Protein AF-C1DX22-F1 (afdb_monomer_lite)

Organism: Sulfurihydrogenibium azorense (strain DSM 15241 / OCM 825 / Az-Fu1) (NCBI:txid204536)

Structure (mmCIF, N/CA/C/O backbone):
data_AF-C1DX22-F1
#
_entry.id   AF-C1DX22-F1
#
loop_
_atom_site.group_PDB
_atom_site.id
_atom_site.type_symbol
_atom_site.label_atom_id
_atom_site.label_alt_id
_atom_site.label_comp_id
_atom_site.label_asym_id
_atom_site.label_entity_id
_atom_site.label_seq_id
_atom_site.pdbx_PDB_ins_code
_atom_site.Cartn_x
_atom_site.Cartn_y
_atom_site.Cartn_z
_atom_site.occupancy
_atom_site.B_iso_or_equiv
_atom_site.auth_seq_id
_atom_site.auth_comp_id
_atom_site.auth_asym_id
_atom_site.auth_atom_id
_atom_site.pdbx_PDB_model_num
ATOM 1 N N . MET A 1 1 ? -0.682 -1.349 -22.894 1.00 60.56 1 MET A N 1
ATOM 2 C CA . MET A 1 1 ? 0.078 -2.452 -22.271 1.00 60.56 1 MET A CA 1
ATOM 3 C C . MET A 1 1 ? -0.876 -3.232 -21.393 1.00 60.56 1 MET A C 1
ATOM 5 O O . MET A 1 1 ? -1.773 -2.626 -20.824 1.00 60.56 1 MET A O 1
ATOM 9 N N . GLU A 1 2 ? -0.724 -4.548 -21.340 1.00 77.06 2 GLU A N 1
ATOM 10 C CA . GLU A 1 2 ? -1.521 -5.414 -20.468 1.00 77.06 2 GLU A CA 1
ATOM 11 C C . GLU A 1 2 ? -1.039 -5.251 -19.019 1.00 77.06 2 GLU A C 1
ATOM 13 O O . GLU A 1 2 ? 0.170 -5.253 -18.780 1.00 77.06 2 GLU A O 1
ATOM 18 N N . LYS A 1 3 ? -1.966 -5.035 -18.077 1.00 85.38 3 LYS A N 1
ATOM 19 C CA . LYS A 1 3 ? -1.644 -4.931 -16.647 1.00 85.38 3 LYS A CA 1
ATOM 20 C C . LYS A 1 3 ? -1.353 -6.331 -16.101 1.00 85.38 3 LYS A C 1
ATOM 22 O O . LYS A 1 3 ? -2.102 -7.257 -16.394 1.00 85.38 3 LYS A O 1
ATOM 27 N N . LEU A 1 4 ? -0.288 -6.475 -15.312 1.00 92.31 4 LEU A N 1
ATOM 28 C CA . LEU A 1 4 ? 0.053 -7.731 -14.638 1.00 92.31 4 LEU A CA 1
ATOM 29 C C . LEU A 1 4 ? -0.915 -8.014 -13.483 1.00 92.31 4 LEU A C 1
ATOM 31 O O . LEU A 1 4 ? -1.359 -9.143 -13.306 1.00 92.31 4 LEU A O 1
ATOM 35 N N . ILE A 1 5 ? -1.230 -6.977 -12.705 1.00 93.94 5 ILE A N 1
ATOM 36 C CA . ILE A 1 5 ? -2.143 -7.033 -11.563 1.00 93.94 5 ILE A CA 1
ATOM 37 C C . ILE A 1 5 ? -3.228 -5.979 -11.764 1.00 93.94 5 ILE A C 1
ATOM 39 O O . ILE A 1 5 ? -2.973 -4.883 -12.268 1.00 93.94 5 ILE A O 1
ATOM 43 N N . THR A 1 6 ? -4.453 -6.306 -11.372 1.00 94.94 6 THR A N 1
ATOM 44 C CA . THR A 1 6 ? -5.582 -5.373 -11.379 1.00 94.94 6 THR A CA 1
ATOM 45 C C . THR A 1 6 ? -6.222 -5.345 -10.002 1.00 94.94 6 THR A C 1
ATOM 47 O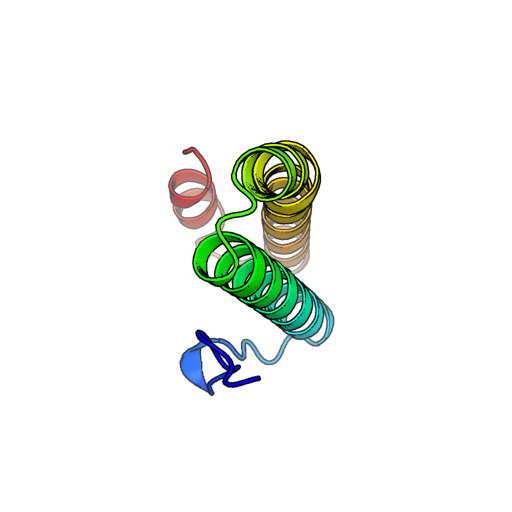 O . THR A 1 6 ? -6.100 -6.308 -9.246 1.00 94.94 6 THR A O 1
ATOM 50 N N . MET A 1 7 ? -6.874 -4.230 -9.674 1.00 95.25 7 MET A N 1
ATOM 51 C CA . MET A 1 7 ? -7.677 -4.146 -8.460 1.00 95.25 7 MET A CA 1
ATOM 52 C C . MET A 1 7 ? -8.812 -5.167 -8.550 1.00 95.25 7 MET A C 1
ATOM 54 O O . MET A 1 7 ? -9.492 -5.251 -9.574 1.00 95.25 7 MET A O 1
ATOM 58 N N . THR A 1 8 ? -8.989 -5.948 -7.490 1.00 95.31 8 THR A N 1
ATOM 59 C CA . THR A 1 8 ? -10.056 -6.948 -7.370 1.00 95.31 8 THR A CA 1
ATOM 60 C C . THR A 1 8 ? -10.804 -6.720 -6.069 1.00 95.31 8 THR A C 1
ATOM 62 O O . THR A 1 8 ? -10.261 -6.095 -5.162 1.00 95.31 8 THR A O 1
ATOM 65 N N . ASP A 1 9 ? -12.009 -7.271 -5.948 1.00 95.38 9 ASP A N 1
ATOM 66 C CA . ASP A 1 9 ? -12.846 -7.097 -4.755 1.00 95.38 9 ASP A CA 1
ATOM 67 C C . ASP A 1 9 ? -12.145 -7.544 -3.457 1.00 95.38 9 ASP A C 1
ATOM 69 O O . ASP A 1 9 ? -12.383 -6.970 -2.404 1.00 95.38 9 ASP A O 1
ATOM 73 N N . ASN A 1 10 ? -11.216 -8.505 -3.529 1.00 94.81 10 ASN A N 1
ATOM 74 C CA . ASN A 1 10 ? -10.439 -8.974 -2.372 1.00 94.81 10 ASN A CA 1
ATOM 75 C C . ASN A 1 10 ? -9.382 -7.972 -1.875 1.00 94.81 10 ASN A C 1
ATOM 77 O O . ASN A 1 10 ? -8.815 -8.174 -0.806 1.00 94.81 10 ASN A O 1
ATOM 81 N N . LEU A 1 11 ? -9.071 -6.947 -2.668 1.00 95.00 11 LEU A N 1
ATOM 82 C CA . LEU A 1 11 ? -8.139 -5.873 -2.316 1.00 95.00 11 LEU A CA 1
ATOM 83 C C . LEU A 1 11 ? -8.879 -4.598 -1.884 1.00 95.00 11 LEU A C 1
ATOM 85 O O . LEU A 1 11 ? -8.236 -3.615 -1.526 1.00 95.00 11 LEU A O 1
ATOM 89 N N . ILE A 1 12 ? -10.215 -4.609 -1.929 1.00 96.69 12 ILE A N 1
ATOM 90 C CA . ILE A 1 12 ? -11.063 -3.503 -1.495 1.00 96.69 12 ILE A CA 1
ATOM 91 C C . ILE A 1 12 ? -11.443 -3.743 -0.037 1.00 96.69 12 ILE A C 1
ATOM 93 O O . ILE A 1 12 ? -12.123 -4.709 0.306 1.00 96.69 12 ILE A O 1
ATOM 97 N N . THR A 1 13 ? -11.003 -2.837 0.820 1.00 95.50 13 THR A N 1
ATOM 98 C CA . THR A 1 13 ? -11.264 -2.840 2.261 1.00 95.50 13 THR A CA 1
ATOM 99 C C . THR A 1 13 ? -12.536 -2.069 2.610 1.00 95.50 13 THR A C 1
ATOM 101 O O . THR A 1 13 ? -13.130 -2.295 3.664 1.00 95.50 13 THR A O 1
ATOM 104 N N . GLY A 1 14 ? -12.965 -1.155 1.728 1.00 96.06 14 GLY A N 1
ATOM 105 C CA . GLY A 1 14 ? -14.033 -0.196 2.001 1.00 96.06 14 GLY A CA 1
ATOM 106 C C . GLY A 1 14 ? -13.566 1.022 2.804 1.00 96.06 14 GLY A C 1
ATOM 107 O O . GLY A 1 14 ? -14.384 1.892 3.109 1.00 96.06 14 GLY A O 1
ATOM 108 N N . VAL A 1 15 ? -12.274 1.100 3.137 1.00 96.88 15 VAL A N 1
ATOM 109 C CA . VAL A 1 15 ? -11.625 2.278 3.715 1.00 96.88 15 VAL A CA 1
ATOM 110 C C . VAL A 1 15 ? -10.990 3.050 2.562 1.00 96.88 15 VAL A C 1
ATOM 112 O O . VAL A 1 15 ? -10.034 2.582 1.947 1.00 96.88 15 VAL A O 1
ATOM 115 N N . GLU A 1 16 ? -11.545 4.222 2.245 1.00 97.06 16 GLU A N 1
ATOM 116 C CA . GLU A 1 16 ? -11.209 4.970 1.025 1.00 97.06 16 GLU A CA 1
ATOM 117 C C . GLU A 1 16 ? -9.707 5.272 0.908 1.00 97.06 16 GLU A C 1
ATOM 119 O O . GLU A 1 16 ? -9.140 5.188 -0.182 1.00 97.06 16 GLU A O 1
ATOM 124 N N . GLU A 1 17 ? -9.055 5.615 2.018 1.00 96.69 17 GLU A N 1
ATOM 125 C CA . GLU A 1 17 ? -7.619 5.875 2.067 1.00 96.69 17 GLU A CA 1
ATOM 126 C C . GLU A 1 17 ? -6.792 4.619 1.753 1.00 96.69 17 GLU A C 1
ATOM 128 O O . GLU A 1 17 ? -5.903 4.680 0.905 1.00 96.69 17 GLU A O 1
ATOM 133 N N . MET A 1 18 ? -7.130 3.469 2.346 1.00 97.56 18 MET A N 1
ATOM 134 C CA . MET A 1 18 ? -6.401 2.211 2.123 1.00 97.56 18 MET A CA 1
ATOM 135 C C . MET A 1 18 ? -6.588 1.714 0.687 1.00 97.56 18 MET A C 1
ATOM 137 O O . MET A 1 18 ? -5.639 1.290 0.030 1.00 97.56 18 MET A O 1
ATOM 141 N N . ASP A 1 19 ? -7.804 1.838 0.151 1.00 98.00 19 ASP A N 1
ATOM 142 C CA . ASP A 1 19 ? -8.112 1.420 -1.217 1.00 98.00 19 ASP A CA 1
ATOM 143 C C . ASP A 1 19 ? -7.366 2.279 -2.256 1.00 98.00 19 ASP A C 1
ATOM 145 O O . ASP A 1 19 ? -6.946 1.772 -3.302 1.00 98.00 19 ASP A O 1
ATOM 149 N N . LYS A 1 20 ? -7.141 3.570 -1.968 1.00 97.62 20 LYS A N 1
ATOM 150 C CA . LYS A 1 20 ? -6.285 4.441 -2.793 1.00 97.62 20 LYS A CA 1
ATOM 151 C C . LYS A 1 20 ? -4.825 4.001 -2.748 1.00 97.62 20 LYS A C 1
ATOM 153 O O . LYS A 1 20 ? -4.203 3.894 -3.805 1.00 97.62 20 LYS A O 1
ATOM 158 N N . GLU A 1 21 ? -4.293 3.705 -1.568 1.00 97.75 21 GLU A N 1
ATOM 159 C CA . GLU A 1 21 ? -2.910 3.237 -1.421 1.00 97.75 21 GLU A CA 1
ATOM 160 C C . GLU A 1 21 ? -2.684 1.884 -2.112 1.00 97.75 21 GLU A C 1
ATOM 162 O O . GLU A 1 21 ? -1.688 1.695 -2.816 1.00 97.75 21 GLU A O 1
ATOM 167 N N . HIS A 1 22 ? -3.652 0.965 -2.027 1.00 97.38 22 HIS A N 1
ATOM 168 C CA . HIS A 1 22 ? -3.637 -0.291 -2.779 1.00 97.38 22 HIS A CA 1
ATOM 169 C C . HIS A 1 22 ? -3.606 -0.064 -4.298 1.00 97.38 22 HIS A C 1
ATOM 171 O O . HIS A 1 22 ? -2.857 -0.742 -5.007 1.00 97.38 22 HIS A O 1
ATOM 177 N N . LEU A 1 23 ? -4.386 0.891 -4.826 1.00 96.38 23 LEU A N 1
ATOM 178 C CA . LEU A 1 23 ? -4.332 1.241 -6.252 1.00 96.38 23 LEU A CA 1
ATOM 179 C C . LEU A 1 23 ? -2.942 1.746 -6.651 1.00 96.38 23 LEU A C 1
ATOM 181 O O . LEU A 1 23 ? -2.417 1.332 -7.686 1.00 96.38 23 LEU A O 1
ATOM 185 N N . GLU A 1 24 ? -2.329 2.606 -5.840 1.00 95.44 24 GLU A N 1
ATOM 186 C CA . GLU A 1 24 ? -0.987 3.125 -6.111 1.00 95.44 24 GLU A CA 1
ATOM 187 C C . GLU A 1 24 ? 0.076 2.017 -6.077 1.00 95.44 24 GLU A C 1
ATOM 189 O O . GLU A 1 24 ? 0.907 1.943 -6.989 1.00 95.44 24 GLU A O 1
ATOM 194 N N . LEU A 1 25 ? 0.009 1.092 -5.112 1.00 95.38 25 LEU A N 1
ATOM 195 C CA . LEU A 1 25 ? 0.867 -0.098 -5.069 1.00 95.38 25 LEU A CA 1
ATOM 196 C C . LEU A 1 25 ? 0.724 -0.957 -6.333 1.00 95.38 25 LEU A C 1
ATOM 198 O O . LEU A 1 25 ? 1.730 -1.363 -6.923 1.00 95.38 25 LEU A O 1
ATOM 202 N N . ILE A 1 26 ? -0.508 -1.201 -6.793 1.00 95.38 26 ILE A N 1
ATOM 203 C CA . ILE A 1 26 ? -0.777 -1.955 -8.027 1.00 95.38 26 ILE A CA 1
ATOM 204 C C . ILE A 1 26 ? -0.158 -1.257 -9.244 1.00 95.38 26 ILE A C 1
ATOM 206 O O . ILE A 1 26 ? 0.446 -1.917 -10.094 1.00 95.38 26 ILE A O 1
ATOM 210 N N . GLU A 1 27 ? -0.269 0.068 -9.347 1.00 94.44 27 GLU A N 1
ATOM 211 C CA . GLU A 1 27 ? 0.343 0.828 -10.442 1.00 94.44 27 GLU A CA 1
ATOM 212 C C . GLU A 1 27 ? 1.880 0.791 -10.384 1.00 94.44 27 GLU A C 1
ATOM 214 O O . GLU A 1 27 ? 2.525 0.614 -11.421 1.00 94.44 27 GLU A O 1
ATOM 219 N N . ILE A 1 28 ? 2.483 0.860 -9.189 1.00 93.50 28 ILE A N 1
ATOM 220 C CA . ILE A 1 28 ? 3.934 0.689 -9.002 1.00 93.50 28 ILE A CA 1
ATOM 221 C C . ILE A 1 28 ? 4.374 -0.703 -9.481 1.00 93.50 28 ILE A C 1
ATOM 223 O O . ILE A 1 28 ? 5.323 -0.805 -10.263 1.00 93.50 28 ILE A O 1
ATOM 227 N N . ILE A 1 29 ? 3.671 -1.770 -9.083 1.00 93.50 29 ILE A N 1
ATOM 228 C CA . ILE A 1 29 ? 3.993 -3.149 -9.491 1.00 93.50 29 ILE A CA 1
ATOM 229 C C . ILE A 1 29 ? 3.859 -3.323 -11.007 1.00 93.50 29 ILE A C 1
ATOM 231 O O . ILE A 1 29 ? 4.744 -3.890 -11.652 1.00 93.50 29 ILE A O 1
ATOM 235 N N . ASN A 1 30 ? 2.781 -2.809 -11.601 1.00 94.81 30 ASN A N 1
ATOM 236 C CA . ASN A 1 30 ? 2.572 -2.869 -13.047 1.00 94.81 30 ASN A CA 1
ATOM 237 C C . ASN A 1 30 ? 3.661 -2.114 -13.819 1.00 94.81 30 ASN A C 1
ATOM 239 O O . ASN A 1 30 ? 4.113 -2.585 -14.865 1.00 94.81 30 ASN A O 1
ATOM 243 N N . HIS A 1 31 ? 4.118 -0.972 -13.300 1.00 92.75 31 HIS A N 1
ATOM 244 C CA . HIS A 1 31 ? 5.221 -0.233 -13.901 1.00 92.75 31 HIS A CA 1
ATOM 245 C C . HIS A 1 31 ? 6.527 -1.034 -13.858 1.00 92.75 31 HIS A C 1
ATOM 247 O O . HIS A 1 31 ? 7.174 -1.209 -14.891 1.00 92.75 31 HIS A O 1
ATOM 253 N N . VAL A 1 32 ? 6.871 -1.598 -12.695 1.00 92.44 32 VAL A N 1
ATOM 254 C CA . VAL A 1 32 ? 8.044 -2.474 -12.543 1.00 92.44 32 VAL A CA 1
ATOM 255 C C . VAL A 1 32 ? 7.973 -3.653 -13.519 1.00 92.44 32 VAL A C 1
ATOM 257 O O . VAL A 1 32 ? 8.954 -3.947 -14.203 1.00 92.44 32 VAL A O 1
ATOM 260 N N . ALA A 1 33 ? 6.808 -4.289 -13.653 1.00 92.75 33 ALA A N 1
ATOM 261 C CA . ALA A 1 33 ? 6.603 -5.389 -14.592 1.00 92.75 33 ALA A CA 1
ATOM 262 C C . ALA A 1 33 ? 6.845 -4.976 -16.057 1.00 92.75 33 ALA A C 1
ATOM 264 O O . ALA A 1 33 ? 7.446 -5.740 -16.819 1.00 92.75 33 ALA A O 1
ATOM 265 N N . SER A 1 34 ? 6.439 -3.762 -16.451 1.00 93.94 34 SER A N 1
ATOM 266 C CA . SER A 1 34 ? 6.727 -3.220 -17.788 1.00 93.94 34 SER A CA 1
ATOM 267 C C . SER A 1 34 ? 8.226 -3.056 -18.022 1.00 93.94 34 SER A C 1
ATOM 269 O O . SER A 1 34 ? 8.745 -3.516 -19.039 1.00 93.94 34 SER A O 1
ATOM 271 N N . LEU A 1 35 ? 8.942 -2.470 -17.060 1.00 93.38 35 LEU A N 1
ATOM 272 C CA . LEU A 1 35 ? 10.389 -2.267 -17.155 1.00 93.38 35 LEU A CA 1
ATOM 273 C C . LEU A 1 35 ? 11.151 -3.600 -17.254 1.00 93.38 35 LEU A C 1
ATOM 275 O O . LEU A 1 35 ? 12.095 -3.719 -18.038 1.00 93.38 35 LEU A O 1
ATOM 279 N N . ILE A 1 36 ? 10.707 -4.628 -16.518 1.00 91.81 36 ILE A N 1
ATOM 280 C CA . ILE A 1 36 ? 11.250 -5.992 -16.623 1.00 91.81 36 ILE A CA 1
ATOM 281 C C . ILE A 1 36 ? 11.046 -6.540 -18.040 1.00 91.81 36 ILE A C 1
ATOM 283 O O . ILE A 1 36 ? 11.992 -7.059 -18.636 1.00 91.81 36 ILE A O 1
ATOM 287 N N . LYS A 1 37 ? 9.838 -6.401 -18.601 1.00 92.81 37 LYS A N 1
ATOM 288 C CA . LYS A 1 37 ? 9.510 -6.872 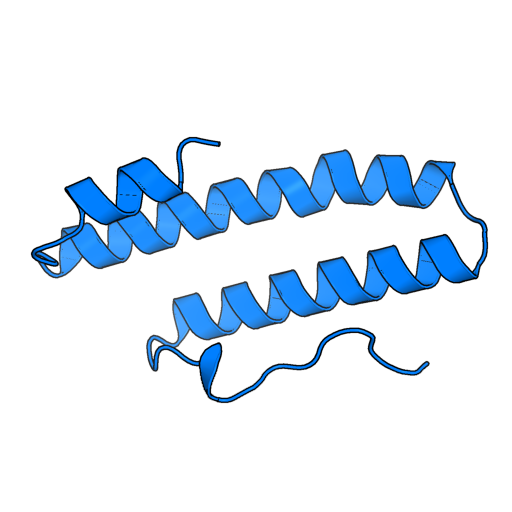-19.957 1.00 92.81 37 LYS A CA 1
ATOM 289 C C . LYS A 1 37 ? 10.324 -6.157 -21.040 1.00 92.81 37 LYS A C 1
ATOM 291 O O . LYS A 1 37 ? 10.676 -6.769 -22.044 1.00 92.81 37 LYS A O 1
ATOM 296 N N . GLU A 1 38 ? 10.644 -4.887 -20.823 1.00 94.75 38 GLU A N 1
ATOM 297 C CA . GLU A 1 38 ? 11.499 -4.076 -21.697 1.00 94.75 38 GLU A CA 1
ATOM 298 C C . GLU A 1 38 ? 13.003 -4.360 -21.514 1.00 94.75 38 GLU A C 1
ATOM 300 O O . GLU A 1 38 ? 13.821 -3.844 -22.273 1.00 94.75 38 GLU A O 1
ATOM 305 N N . GLY A 1 39 ? 13.394 -5.183 -20.533 1.00 94.81 39 GLY A N 1
ATOM 306 C CA . GLY A 1 39 ? 14.795 -5.520 -20.261 1.00 94.81 39 GLY A CA 1
ATOM 307 C C . GLY A 1 39 ? 15.587 -4.418 -19.545 1.00 94.81 39 GLY A C 1
ATOM 308 O O . GLY A 1 39 ? 16.818 -4.479 -19.497 1.00 94.81 39 GLY A O 1
ATOM 309 N N . LYS A 1 40 ? 14.909 -3.427 -18.957 1.00 94.69 40 LYS A N 1
ATOM 310 C CA . LYS A 1 40 ? 15.500 -2.234 -18.328 1.00 94.69 40 LYS A CA 1
ATOM 311 C C . LYS A 1 40 ? 15.907 -2.480 -16.873 1.00 94.69 40 LYS A C 1
ATOM 313 O O . LYS A 1 40 ? 15.346 -1.919 -15.938 1.00 94.69 40 LYS A O 1
ATOM 318 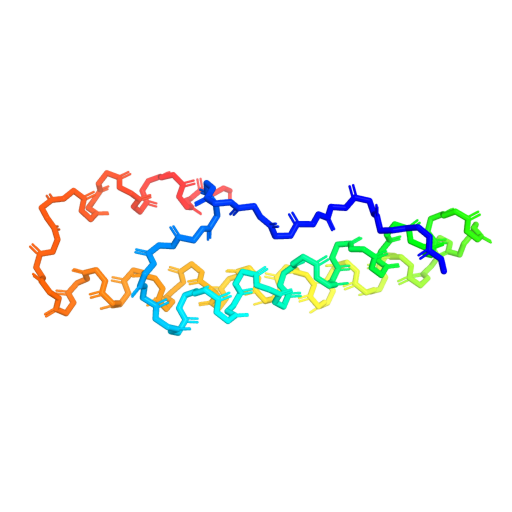N N . LYS A 1 41 ? 16.891 -3.359 -16.674 1.00 91.06 41 LYS A N 1
ATOM 319 C CA . LYS A 1 41 ? 17.284 -3.863 -15.342 1.00 91.06 41 LYS A CA 1
ATOM 320 C C . LYS A 1 41 ? 17.680 -2.776 -14.333 1.00 91.06 41 LYS A C 1
ATOM 322 O O . LYS A 1 41 ? 17.320 -2.898 -13.167 1.00 91.06 41 LYS A O 1
ATOM 327 N N . GLU A 1 42 ? 18.397 -1.738 -14.761 1.00 92.94 42 GLU A N 1
ATOM 328 C CA . GLU A 1 42 ? 18.818 -0.661 -13.851 1.00 92.94 42 GLU A CA 1
ATOM 329 C C . GLU A 1 42 ? 17.631 0.200 -13.402 1.00 92.94 42 GLU A C 1
ATOM 331 O O . GLU A 1 42 ? 17.481 0.452 -12.210 1.00 92.94 42 GLU A O 1
ATOM 336 N N . GLU A 1 43 ? 16.727 0.549 -14.324 1.00 93.44 43 GLU A N 1
ATOM 337 C CA . GLU A 1 43 ? 15.496 1.291 -14.009 1.00 93.44 43 GLU A CA 1
ATOM 338 C C . GLU A 1 43 ? 14.586 0.483 -13.073 1.00 93.44 43 GLU A C 1
ATOM 340 O O . GLU A 1 43 ? 14.040 1.028 -12.117 1.00 93.44 43 GLU A O 1
ATOM 345 N N . VAL A 1 44 ? 14.469 -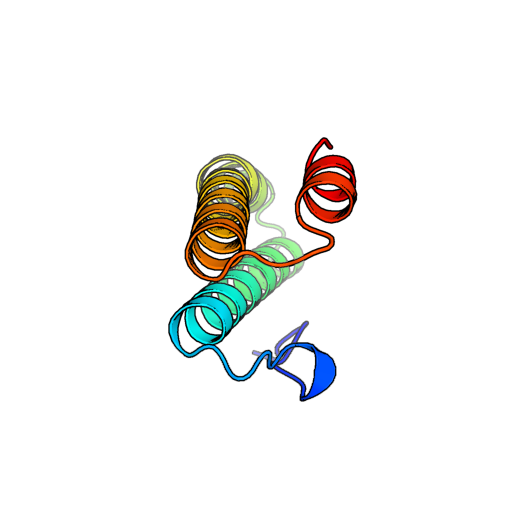0.836 -13.293 1.00 92.88 44 VAL A N 1
ATOM 346 C CA . VAL A 1 44 ? 13.760 -1.744 -12.373 1.00 92.88 44 VAL A CA 1
ATOM 347 C C . VAL A 1 44 ? 14.343 -1.644 -10.970 1.00 92.88 44 VAL A C 1
ATOM 349 O O . VAL A 1 44 ? 13.595 -1.487 -10.009 1.00 92.88 44 VAL A O 1
ATOM 352 N N . LYS A 1 45 ? 15.670 -1.747 -10.843 1.00 90.00 45 LYS A N 1
ATOM 353 C CA . LYS A 1 45 ? 16.348 -1.738 -9.546 1.00 90.00 45 LYS A CA 1
ATOM 354 C C . LYS A 1 45 ? 16.155 -0.404 -8.831 1.00 90.00 45 LYS A C 1
ATOM 356 O O . LYS A 1 45 ? 15.811 -0.402 -7.653 1.00 90.00 45 LYS A O 1
ATOM 361 N N . GLU A 1 46 ? 16.349 0.706 -9.535 1.00 90.12 46 GLU A N 1
ATOM 362 C CA . GLU A 1 46 ? 16.166 2.047 -8.983 1.00 90.12 46 GLU A CA 1
ATOM 363 C C . GLU A 1 46 ? 14.722 2.268 -8.525 1.00 90.12 46 GLU A C 1
ATOM 365 O O . GLU A 1 46 ? 14.481 2.667 -7.386 1.00 90.12 46 GLU A O 1
ATOM 370 N N . PHE A 1 47 ? 13.750 1.956 -9.381 1.00 89.94 47 PHE A N 1
ATOM 371 C CA . PHE A 1 47 ? 12.343 2.204 -9.092 1.00 89.94 47 PHE A CA 1
ATOM 372 C C . PHE A 1 47 ? 11.802 1.284 -7.995 1.00 89.94 47 PHE A C 1
ATOM 374 O O . PHE A 1 47 ? 11.095 1.741 -7.098 1.00 89.94 47 PHE A O 1
ATOM 381 N N . PHE A 1 48 ? 12.152 -0.003 -8.025 1.00 87.50 48 PHE A N 1
ATOM 382 C CA . PHE A 1 48 ? 11.723 -0.953 -7.004 1.00 87.50 48 PHE A CA 1
ATOM 383 C C . PHE A 1 48 ? 12.307 -0.591 -5.633 1.00 87.50 48 PHE A C 1
ATOM 385 O O . PHE A 1 48 ? 11.568 -0.475 -4.662 1.00 87.50 48 PHE A O 1
ATOM 392 N N . ILE A 1 49 ? 13.615 -0.334 -5.546 1.00 83.88 49 ILE A N 1
ATOM 393 C CA . ILE A 1 49 ? 14.253 -0.027 -4.259 1.00 83.88 49 ILE A CA 1
ATOM 394 C C . ILE A 1 49 ? 13.765 1.313 -3.703 1.00 83.88 49 ILE A C 1
ATOM 396 O O . ILE A 1 49 ? 13.436 1.397 -2.523 1.00 83.88 49 ILE A O 1
ATOM 400 N N . ASN A 1 50 ? 13.711 2.359 -4.530 1.00 86.00 50 ASN A N 1
ATOM 401 C CA . ASN A 1 50 ? 13.446 3.704 -4.021 1.00 86.00 50 ASN A CA 1
ATOM 402 C C . ASN A 1 50 ? 11.957 3.989 -3.847 1.00 86.00 50 ASN A C 1
ATOM 404 O O . ASN A 1 50 ? 11.580 4.705 -2.923 1.00 86.00 50 ASN A O 1
ATOM 408 N N . LYS A 1 51 ? 11.111 3.479 -4.749 1.00 87.69 51 LYS A N 1
ATOM 409 C CA . LYS A 1 51 ? 9.692 3.838 -4.771 1.00 87.69 51 LYS A CA 1
ATOM 410 C C . LYS A 1 51 ? 8.814 2.765 -4.156 1.00 87.69 51 LYS A C 1
ATOM 412 O O . LYS A 1 51 ? 7.969 3.101 -3.340 1.00 87.69 51 LYS A O 1
ATOM 417 N N . PHE A 1 52 ? 9.010 1.498 -4.513 1.00 89.69 52 PHE A N 1
ATOM 418 C CA . PHE A 1 52 ? 8.151 0.431 -3.998 1.00 89.69 52 PHE A CA 1
ATOM 419 C C . PHE A 1 52 ? 8.379 0.190 -2.503 1.00 89.69 52 PHE A C 1
ATOM 421 O O . PHE A 1 52 ? 7.413 0.230 -1.747 1.00 89.69 52 PHE A O 1
ATOM 428 N N . SER A 1 53 ? 9.632 0.043 -2.055 1.00 88.25 53 SER A N 1
ATOM 429 C CA . SER A 1 53 ? 9.923 -0.171 -0.627 1.00 88.25 53 SER A CA 1
ATOM 430 C C . SER A 1 53 ? 9.441 0.988 0.250 1.00 88.25 53 SER A C 1
ATOM 432 O O . SER A 1 53 ? 8.762 0.762 1.247 1.00 88.25 53 SER A O 1
ATOM 434 N N . ALA A 1 54 ? 9.727 2.232 -0.151 1.00 90.81 54 ALA A N 1
ATOM 435 C CA . ALA A 1 54 ? 9.294 3.411 0.598 1.00 90.81 54 ALA A CA 1
ATOM 436 C C . ALA A 1 54 ? 7.764 3.521 0.669 1.00 90.81 54 ALA A C 1
ATOM 438 O O . ALA A 1 54 ? 7.219 3.895 1.704 1.00 90.81 54 ALA A O 1
ATOM 439 N N . TYR A 1 55 ? 7.072 3.185 -0.423 1.00 94.50 55 TYR A N 1
ATOM 440 C CA . TYR A 1 55 ? 5.618 3.256 -0.464 1.00 94.50 55 TYR A CA 1
ATOM 441 C C . TYR A 1 55 ? 4.959 2.160 0.377 1.00 94.50 55 TYR A C 1
ATOM 443 O O . TYR A 1 55 ? 4.012 2.451 1.099 1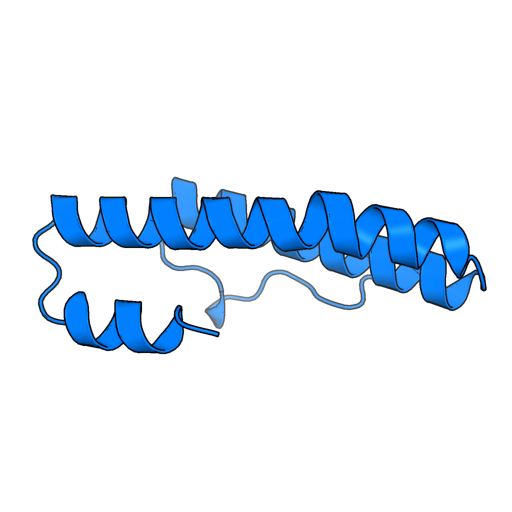.00 94.50 55 TYR A O 1
ATOM 451 N N . ILE A 1 56 ? 5.490 0.930 0.349 1.00 93.69 56 ILE A N 1
ATOM 452 C CA . ILE A 1 56 ? 5.040 -0.137 1.252 1.00 93.69 56 ILE A CA 1
ATOM 453 C C . ILE A 1 56 ? 5.178 0.316 2.700 1.00 93.69 56 ILE A C 1
ATOM 455 O O . ILE A 1 56 ? 4.211 0.248 3.444 1.00 93.69 56 ILE A O 1
ATOM 459 N N . GLU A 1 57 ? 6.342 0.826 3.109 1.00 93.06 57 GLU A N 1
ATOM 460 C CA . GLU A 1 57 ? 6.524 1.265 4.494 1.00 93.06 57 GLU A CA 1
ATOM 461 C C . GLU A 1 57 ? 5.528 2.347 4.923 1.00 93.06 57 GLU A C 1
ATOM 463 O O . GLU A 1 57 ? 5.119 2.364 6.083 1.00 93.06 57 GLU A O 1
ATOM 468 N N . THR A 1 58 ? 5.176 3.271 4.027 1.00 94.38 58 THR A N 1
ATOM 469 C CA . THR A 1 58 ? 4.139 4.275 4.295 1.00 94.38 58 THR A CA 1
ATOM 470 C C . THR A 1 58 ? 2.775 3.614 4.459 1.00 94.38 58 THR A C 1
ATOM 472 O O . THR A 1 58 ? 2.145 3.821 5.490 1.00 94.38 58 THR A O 1
ATOM 475 N N . HIS A 1 59 ? 2.376 2.765 3.509 1.00 96.81 59 HIS A N 1
ATOM 476 C CA . HIS A 1 59 ? 1.092 2.069 3.536 1.00 96.81 59 HIS A CA 1
ATOM 477 C C . HIS A 1 59 ? 0.895 1.256 4.824 1.00 96.81 59 HIS A C 1
ATOM 479 O O . HIS A 1 59 ? -0.084 1.453 5.537 1.00 96.81 59 HIS A O 1
ATOM 485 N N . LEU A 1 60 ? 1.878 0.428 5.201 1.00 96.38 60 LEU A N 1
ATOM 486 C CA . LEU A 1 60 ? 1.798 -0.386 6.423 1.00 96.38 60 LEU A CA 1
ATOM 487 C C . LEU A 1 60 ? 1.657 0.488 7.683 1.00 96.38 60 LEU A C 1
ATOM 489 O O . LEU A 1 60 ? 0.907 0.159 8.599 1.00 96.38 60 LEU A O 1
ATOM 493 N N . LYS A 1 61 ? 2.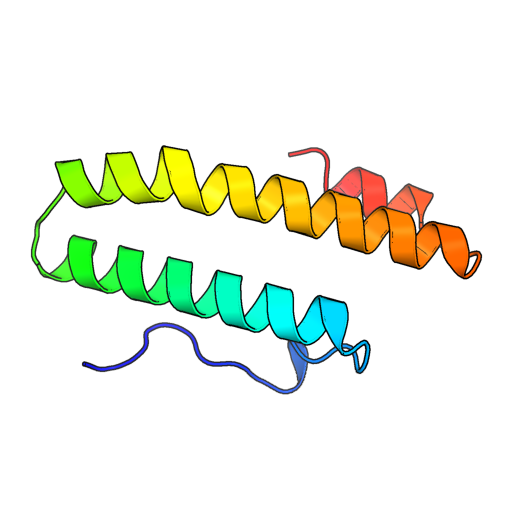359 1.631 7.735 1.00 96.56 61 LYS A N 1
ATOM 494 C CA . LYS A 1 61 ? 2.253 2.580 8.857 1.00 96.56 61 LYS A CA 1
ATOM 495 C C . LYS A 1 61 ? 0.886 3.250 8.910 1.00 96.56 61 LYS A C 1
ATOM 497 O O . LYS A 1 61 ? 0.391 3.505 10.006 1.00 96.56 61 LYS A O 1
ATOM 502 N N . ASP A 1 62 ? 0.318 3.607 7.767 1.00 97.88 62 ASP A N 1
ATOM 503 C CA . ASP A 1 62 ? -0.962 4.307 7.708 1.00 97.88 62 ASP A CA 1
ATOM 504 C C . ASP A 1 62 ? -2.133 3.351 7.983 1.00 97.88 62 ASP A C 1
ATOM 506 O O . ASP A 1 62 ? -3.031 3.714 8.748 1.00 97.88 62 ASP A O 1
ATOM 510 N N . GLU A 1 63 ? -2.045 2.097 7.533 1.00 97.94 63 GLU A N 1
ATOM 511 C CA . GLU A 1 63 ? -2.952 1.013 7.926 1.00 97.94 63 GLU A CA 1
ATOM 512 C C . GLU A 1 63 ? -2.923 0.785 9.443 1.00 97.94 63 GLU A C 1
ATOM 514 O O . GLU A 1 63 ? -3.960 0.842 10.107 1.00 97.94 63 GLU A O 1
ATOM 519 N N . GLU A 1 64 ? -1.738 0.625 10.038 1.00 97.88 64 GLU A N 1
ATOM 520 C CA . GLU A 1 64 ? -1.608 0.422 11.483 1.00 97.88 64 GLU A CA 1
ATOM 521 C C . GLU A 1 64 ? -2.151 1.601 12.301 1.00 97.88 64 GLU A C 1
ATOM 523 O O . GLU A 1 64 ? -2.815 1.387 13.319 1.00 97.88 64 GLU A O 1
ATOM 528 N N . LYS A 1 65 ? -1.911 2.845 11.861 1.00 97.88 65 LYS A N 1
ATOM 529 C CA . LYS A 1 65 ? -2.480 4.044 12.501 1.00 97.88 65 LYS A CA 1
ATOM 530 C C . LYS A 1 65 ? -3.998 4.065 12.400 1.00 97.88 65 LYS A C 1
ATOM 532 O O . LYS A 1 65 ? -4.667 4.419 13.372 1.00 97.88 65 LYS A O 1
ATOM 537 N N . PHE A 1 66 ? -4.550 3.717 11.239 1.00 97.94 66 PHE A N 1
ATOM 538 C CA . PHE A 1 66 ? -5.993 3.645 11.056 1.00 97.94 66 PHE A CA 1
ATOM 539 C C . PHE A 1 66 ? -6.596 2.594 11.993 1.00 97.94 66 PHE A C 1
ATOM 541 O O . PHE A 1 66 ? -7.505 2.908 12.765 1.00 97.94 66 PHE A O 1
ATOM 548 N N . MET A 1 67 ? -6.032 1.387 12.005 1.00 98.06 67 MET A N 1
ATOM 549 C CA . MET A 1 67 ? -6.449 0.290 12.876 1.00 98.06 67 MET A CA 1
ATOM 550 C C . MET A 1 67 ? -6.364 0.665 14.363 1.00 98.06 67 MET A C 1
ATOM 552 O O . MET A 1 67 ? -7.286 0.371 15.125 1.00 98.06 67 MET A O 1
ATOM 556 N N . GLU A 1 68 ? -5.302 1.358 14.784 1.00 98.25 68 GLU A N 1
ATOM 557 C CA . GLU A 1 68 ? -5.166 1.890 16.144 1.00 98.25 68 GLU A CA 1
ATOM 558 C C . GLU A 1 68 ? -6.260 2.916 16.469 1.00 98.25 68 GLU A C 1
ATOM 560 O O . GLU A 1 68 ? -6.883 2.835 17.528 1.00 98.25 68 GLU A O 1
ATOM 565 N N . SER A 1 69 ? -6.558 3.833 15.541 1.00 97.88 69 SER A N 1
ATOM 566 C CA . SER A 1 69 ? -7.551 4.898 15.741 1.00 97.88 69 SER A CA 1
ATOM 567 C C . SER A 1 69 ? -8.974 4.382 15.980 1.00 97.88 69 SER A C 1
ATOM 569 O O . SER A 1 69 ? -9.751 5.019 16.694 1.00 97.88 69 SER A O 1
ATOM 571 N N . ILE A 1 70 ? -9.305 3.214 15.421 1.00 97.69 70 ILE A N 1
ATOM 572 C CA . ILE A 1 70 ? -10.609 2.562 15.589 1.00 97.69 70 ILE A CA 1
ATOM 573 C C . ILE A 1 70 ? -10.603 1.477 16.676 1.00 97.69 70 ILE A C 1
ATOM 575 O O . ILE A 1 70 ? -11.628 0.836 16.904 1.00 97.69 70 ILE A O 1
ATOM 579 N N . GLY A 1 71 ? -9.466 1.255 17.346 1.00 97.69 71 GLY A N 1
ATOM 580 C CA . GLY A 1 71 ? -9.320 0.216 18.365 1.00 97.69 71 GLY A CA 1
ATOM 581 C C . GLY A 1 71 ? -9.462 -1.202 17.806 1.00 97.69 71 GLY A C 1
ATOM 582 O O . GLY A 1 71 ? -10.095 -2.049 18.438 1.00 97.69 71 GLY A O 1
ATOM 583 N N . TYR A 1 72 ? -8.914 -1.462 16.614 1.00 97.94 72 TYR A N 1
ATOM 584 C CA . TYR A 1 72 ? -9.030 -2.756 15.948 1.00 97.94 72 TYR A CA 1
ATOM 585 C C . TYR A 1 72 ? -8.466 -3.896 16.826 1.00 97.94 72 TYR A C 1
ATOM 587 O O . TYR A 1 72 ? -7.280 -3.869 17.175 1.00 97.94 72 TYR A O 1
ATOM 595 N N . PRO A 1 73 ? -9.271 -4.924 17.170 1.00 97.94 73 PRO A N 1
ATOM 596 C CA . PRO A 1 73 ? -8.893 -5.924 18.174 1.00 97.94 73 PRO A CA 1
ATOM 597 C C . PRO A 1 73 ? -7.637 -6.740 17.856 1.00 97.94 73 PRO A C 1
ATOM 599 O O . PRO A 1 73 ? -6.976 -7.219 18.776 1.00 97.94 73 PRO A O 1
ATOM 602 N N . GLU A 1 74 ? -7.298 -6.916 16.577 1.00 97.56 74 GLU A N 1
ATOM 603 C CA . GLU A 1 74 ? -6.179 -7.769 16.153 1.00 97.56 74 GLU A CA 1
ATOM 604 C C . GLU A 1 74 ? -4.950 -6.975 15.682 1.00 97.56 74 GLU A C 1
ATOM 606 O O . GLU A 1 74 ? -4.072 -7.540 15.028 1.00 97.56 74 GLU A O 1
ATOM 611 N N . LEU A 1 75 ? -4.850 -5.686 16.033 1.00 97.38 75 LEU A N 1
ATOM 612 C CA . LEU A 1 75 ? -3.754 -4.802 15.610 1.00 97.38 75 LEU A CA 1
ATOM 613 C C . LEU A 1 75 ? -2.372 -5.410 15.884 1.00 97.38 75 LEU A C 1
ATOM 615 O O . LEU A 1 75 ? -1.519 -5.454 15.004 1.00 97.38 75 LEU A O 1
ATOM 619 N N . GLU A 1 76 ? -2.160 -5.944 17.085 1.00 96.88 76 GLU A N 1
ATOM 620 C CA . GLU A 1 76 ? -0.871 -6.524 17.479 1.00 96.88 76 GLU A CA 1
ATOM 621 C C . GLU A 1 76 ? -0.526 -7.815 16.724 1.00 96.88 76 GLU A C 1
ATOM 623 O O . GLU A 1 76 ? 0.648 -8.148 16.556 1.00 96.88 76 GLU A O 1
ATOM 628 N N . THR A 1 77 ? -1.529 -8.568 16.270 1.00 96.88 77 THR A N 1
ATOM 629 C CA . THR A 1 77 ? -1.303 -9.728 15.397 1.00 96.88 77 THR A CA 1
ATOM 630 C C . THR A 1 77 ? -0.964 -9.261 13.988 1.00 96.88 77 THR A C 1
ATOM 632 O O . THR A 1 77 ? -0.035 -9.793 13.385 1.00 96.88 77 THR A O 1
ATOM 635 N N . HIS A 1 78 ? -1.660 -8.238 13.495 1.00 95.88 78 HIS A N 1
ATOM 636 C CA . HIS A 1 78 ? -1.448 -7.671 12.169 1.00 95.88 78 HIS A CA 1
ATOM 637 C C . HIS A 1 78 ? -0.048 -7.039 12.031 1.00 95.88 78 HIS A C 1
ATOM 639 O O . HIS A 1 78 ? 0.698 -7.404 11.126 1.00 95.88 78 HIS A O 1
ATOM 645 N N . LYS A 1 79 ? 0.396 -6.235 13.010 1.00 95.69 79 LYS A N 1
ATOM 646 C CA . LYS A 1 79 ? 1.762 -5.668 13.080 1.00 95.69 79 LYS A CA 1
ATOM 647 C C . LYS A 1 79 ? 2.875 -6.713 12.954 1.00 95.69 79 LYS A C 1
ATOM 649 O O . LYS A 1 79 ? 3.947 -6.441 12.421 1.00 95.69 79 LYS A O 1
ATOM 654 N N . LYS A 1 80 ? 2.651 -7.937 13.444 1.00 95.25 80 LYS A N 1
ATOM 655 C CA . LYS A 1 80 ? 3.640 -9.024 13.320 1.00 95.25 80 LYS A CA 1
ATOM 656 C C . LYS A 1 80 ? 3.785 -9.528 11.889 1.00 95.25 80 LYS A C 1
ATOM 658 O O . LYS A 1 80 ? 4.859 -10.012 11.557 1.00 95.25 80 LYS A O 1
ATOM 663 N N . VAL A 1 81 ? 2.738 -9.423 11.071 1.00 92.56 81 VAL A N 1
ATOM 664 C CA . VAL A 1 81 ? 2.789 -9.754 9.639 1.00 92.56 81 VAL A CA 1
ATOM 665 C C . VAL A 1 81 ? 3.591 -8.698 8.870 1.00 92.56 81 VAL A C 1
ATOM 667 O O . VAL A 1 81 ? 4.275 -9.039 7.912 1.00 92.56 81 VAL A O 1
ATOM 670 N N . HIS A 1 82 ? 3.565 -7.442 9.326 1.00 91.62 82 HIS A N 1
ATOM 671 C CA . HIS A 1 82 ? 4.297 -6.320 8.721 1.00 91.62 82 HIS A CA 1
ATOM 672 C C . HIS A 1 82 ? 5.794 -6.287 9.047 1.00 91.62 82 HIS A C 1
ATOM 674 O O . HIS A 1 82 ? 6.561 -5.642 8.335 1.00 91.62 82 HIS A O 1
ATOM 680 N N . ASN A 1 83 ? 6.233 -6.998 10.087 1.00 82.69 83 ASN A N 1
ATOM 681 C CA . ASN A 1 83 ? 7.654 -7.175 10.384 1.00 82.69 83 ASN A CA 1
ATOM 682 C C . ASN A 1 83 ? 8.276 -8.203 9.422 1.00 82.69 83 ASN A C 1
ATOM 684 O O . ASN A 1 83 ? 8.348 -9.393 9.741 1.00 82.69 83 ASN A O 1
ATOM 688 N N . ILE A 1 84 ? 8.708 -7.721 8.253 1.00 61.94 84 ILE A N 1
ATOM 689 C CA . ILE A 1 84 ? 9.398 -8.478 7.193 1.00 61.94 84 ILE A CA 1
ATOM 690 C C . ILE A 1 84 ? 10.905 -8.202 7.233 1.00 61.94 84 ILE A C 1
ATOM 692 O O . ILE A 1 84 ? 11.290 -7.022 7.396 1.00 61.94 84 ILE A O 1
#

pLDDT: mean 93.32, std 6.33, range [60.56, 98.25]

InterPro domains:
  IPR012312 Hemerythrin-like [PF01814] (13-83)
  IPR012827 Hemerythrin, metal-binding domain [TIGR02481] (8-83)
  IPR012827 Hemerythrin, metal-binding domain [cd12107] (16-83)
  IPR035938 Hemerythrin-like superfamily [G3DSA:1.20.120.50] (1-84)
  IPR035938 Hemerythrin-like superfamily [SSF47188] (4-83)
  IPR050669 Hemerythrin [PTHR37164] (3-83)

Foldseek 3Di:
DDQPDDDDPVQCPVPPVLSVLSRVLSVLVRVLVVCVVVVVVVCSVCSCVPPNVVSLVVSLVVVLVVCVVVVPPCSVVSVVVVPD

Sequence (84 aa):
MEKLITMTDNLITGVEEMDKEHLELIEIINHVASLIKEGKKEEVKEFFINKFSAYIETHLKDEEKFMESIGYPELETHKKVHNI

Radius of gyration: 14.8 Å; chains: 1; bounding box: 33×16×41 Å

Secondary structure (DSSP, 8-state):
---SS---GGG--S-HHHHHHHHHHHHHHHHHHHHHHTT-HHHHHHHIIIIIHHHHHHHHHHHHHHHHHTT-TTHHHHHHHH--